Protein AF-A0A537MP13-F1 (afdb_monomer)

Radius of gyration: 15.78 Å; Cα contacts (8 Å, |Δi|>4): 254; chains: 1; bounding box: 43×34×38 Å

pLDDT: mean 95.96, std 4.71, range [55.22, 98.81]

Sequence (140 aa):
MTYTLEQLSADIKAALKADPGKGGKEAVCKLVSKVCLDKEFVARHLTPENCKPRRVLYEDSETGFCVCGHVYLKPAHGEPHDHGSSWAIYGLAEGDTEMTDWKIVRKGDATNPTLVEPERVYVLRPGDAHFYDVHVIHSP

Mean predicted aligned error: 3.09 Å

Nearest PDB structures (foldseek):
  5x83-assembly1_D  TM=2.486E-01  e=9.103E+00  Homo sapiens

Secondary structure (DSSP, 8-state):
-PPPHHHHHHHHHHHHHH-SSHHHHHHHHHHHHHHHT-HHHHHHHS-HHHHSSEEEEEE-TTT--EEEEE--SS---PP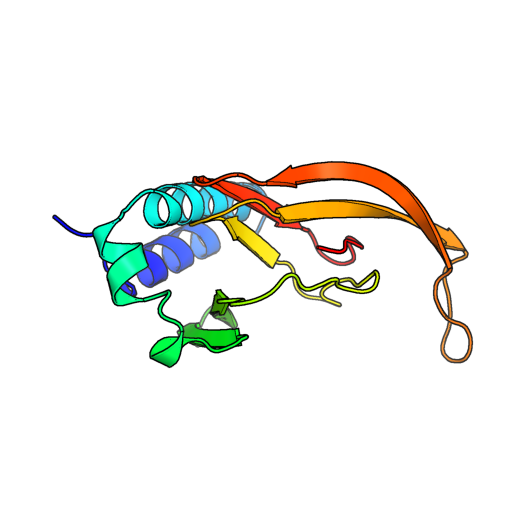SB--TTS-EEEE--SS-EEEEEEEEEE---SSSPPEEEEEEEEEE-TT-EEEE-TT-EEE-

Structure (mmCIF, N/CA/C/O backbone):
data_AF-A0A537MP13-F1
#
_entry.id   AF-A0A537MP13-F1
#
loop_
_atom_site.group_PDB
_atom_site.id
_atom_site.type_symbol
_atom_site.label_atom_id
_atom_site.label_alt_id
_atom_site.label_comp_id
_atom_site.label_asym_id
_atom_site.label_entity_id
_atom_site.label_seq_id
_atom_site.pdbx_PDB_ins_code
_atom_site.Cartn_x
_atom_site.Cartn_y
_atom_site.Cartn_z
_atom_site.occupancy
_atom_site.B_iso_or_equiv
_atom_site.auth_seq_id
_atom_site.auth_comp_id
_atom_site.auth_asym_id
_atom_site.auth_atom_id
_atom_site.pdbx_PDB_model_num
ATOM 1 N N . MET A 1 1 ? -18.372 4.477 15.237 1.00 55.22 1 MET A N 1
ATOM 2 C CA . MET A 1 1 ? -17.459 3.494 15.850 1.00 55.22 1 MET A CA 1
ATOM 3 C C . MET A 1 1 ? -16.185 3.544 15.045 1.00 55.22 1 MET A C 1
ATOM 5 O O . MET A 1 1 ? -16.261 3.334 13.840 1.00 55.22 1 MET A O 1
ATOM 9 N N . THR A 1 2 ? -15.080 3.897 15.689 1.00 78.25 2 THR A N 1
ATOM 10 C CA . THR A 1 2 ? -13.745 3.939 15.089 1.00 78.25 2 THR A CA 1
ATOM 11 C C . THR A 1 2 ? -13.383 2.560 14.560 1.00 78.25 2 THR A C 1
ATOM 13 O O . THR A 1 2 ? -13.578 1.564 15.264 1.00 78.25 2 THR A O 1
ATOM 16 N N . TYR A 1 3 ? -12.880 2.477 13.334 1.00 92.62 3 TYR A N 1
ATOM 17 C CA . TYR A 1 3 ? -12.309 1.228 12.842 1.00 92.62 3 TYR A CA 1
ATOM 18 C C . TYR A 1 3 ? -11.000 0.966 13.609 1.00 92.62 3 TYR A C 1
ATOM 20 O O . TYR A 1 3 ? -10.260 1.910 13.868 1.00 92.62 3 TYR A O 1
ATOM 28 N N . THR A 1 4 ? -10.716 -0.262 14.048 1.00 96.62 4 THR A N 1
ATOM 29 C CA . THR A 1 4 ? -9.473 -0.560 14.795 1.00 96.62 4 THR A CA 1
ATOM 30 C C . THR A 1 4 ? -8.445 -1.244 13.903 1.00 96.62 4 THR A C 1
ATOM 32 O O . THR A 1 4 ? -8.796 -1.786 12.853 1.00 96.62 4 THR A O 1
ATOM 35 N N . LEU A 1 5 ? -7.174 -1.246 14.317 1.00 97.25 5 LEU A N 1
ATOM 36 C CA . LEU A 1 5 ? -6.125 -1.984 13.610 1.00 97.25 5 LEU A CA 1
ATOM 37 C C . LEU A 1 5 ? -6.423 -3.488 13.579 1.00 97.25 5 LEU A C 1
ATOM 39 O O . LEU A 1 5 ? -6.231 -4.123 12.553 1.00 97.25 5 LEU A O 1
ATOM 43 N N . GLU A 1 6 ? -6.964 -4.046 14.660 1.00 97.56 6 GLU A N 1
ATOM 44 C CA . GLU A 1 6 ? -7.350 -5.457 14.733 1.00 97.56 6 GLU A CA 1
ATOM 45 C C . GLU A 1 6 ? -8.489 -5.779 13.759 1.00 97.56 6 GLU A C 1
ATOM 47 O O . GLU A 1 6 ? -8.439 -6.804 13.081 1.00 97.56 6 GLU A O 1
ATOM 52 N N . GLN A 1 7 ? -9.489 -4.894 13.647 1.00 98.12 7 GLN A N 1
ATOM 53 C CA . GLN A 1 7 ? -10.586 -5.061 12.694 1.00 98.12 7 GLN A CA 1
ATOM 54 C C . GLN A 1 7 ? -10.097 -4.934 11.248 1.00 98.12 7 GLN A C 1
ATOM 56 O O . GLN A 1 7 ? -10.467 -5.753 10.410 1.00 98.12 7 GLN A O 1
ATOM 61 N N . LEU A 1 8 ? -9.233 -3.951 10.962 1.00 98.44 8 LEU A N 1
ATOM 62 C CA . LEU A 1 8 ? -8.593 -3.812 9.654 1.00 98.44 8 LEU A CA 1
ATOM 63 C C . LEU A 1 8 ? -7.834 -5.083 9.285 1.00 98.44 8 LEU A C 1
ATOM 65 O O . LEU A 1 8 ? -8.042 -5.630 8.206 1.00 98.44 8 LEU A O 1
ATOM 69 N N . SER A 1 9 ? -6.988 -5.577 10.184 1.00 98.50 9 SER A N 1
ATOM 70 C CA . SER A 1 9 ? -6.197 -6.780 9.954 1.00 98.50 9 SER A CA 1
ATOM 71 C C . SER A 1 9 ? -7.067 -8.018 9.736 1.00 98.50 9 SER A C 1
ATOM 73 O O . SER A 1 9 ? -6.798 -8.804 8.828 1.00 98.50 9 SER A O 1
ATOM 75 N N . ALA A 1 10 ? -8.135 -8.184 10.519 1.00 98.56 10 ALA A N 1
ATOM 76 C CA . ALA A 1 10 ? -9.075 -9.286 10.341 1.00 98.56 10 ALA A CA 1
ATOM 77 C C . ALA A 1 10 ? -9.788 -9.223 8.980 1.00 98.56 10 ALA A C 1
ATOM 79 O O . ALA A 1 10 ? -9.888 -10.241 8.292 1.00 98.56 10 ALA A O 1
ATOM 80 N N . ASP A 1 11 ? -10.225 -8.035 8.558 1.00 98.56 11 ASP A N 1
ATOM 81 C CA . ASP A 1 11 ? -10.933 -7.849 7.290 1.00 98.56 11 ASP A CA 1
ATOM 82 C C . ASP A 1 11 ? -9.985 -8.010 6.084 1.00 98.56 11 ASP A C 1
ATOM 84 O O . ASP A 1 11 ? -10.365 -8.624 5.085 1.00 98.56 11 ASP A O 1
ATOM 88 N N . ILE A 1 12 ? -8.728 -7.548 6.187 1.00 98.69 12 ILE A N 1
ATOM 89 C CA . ILE A 1 12 ? -7.679 -7.801 5.180 1.00 98.69 12 ILE A CA 1
ATOM 90 C C . ILE A 1 12 ? -7.442 -9.301 5.041 1.00 98.69 12 ILE A C 1
ATOM 92 O O . ILE A 1 12 ? -7.476 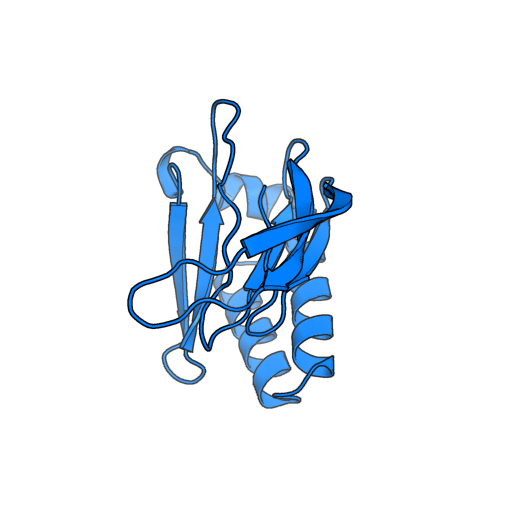-9.838 3.932 1.00 98.69 12 ILE A O 1
ATOM 96 N N . LYS A 1 13 ? -7.244 -9.996 6.164 1.00 98.62 13 LYS A N 1
ATOM 97 C CA . LYS A 1 13 ? -7.050 -11.445 6.178 1.00 98.62 13 LYS A CA 1
ATOM 98 C C . LYS A 1 13 ? -8.221 -12.168 5.520 1.00 98.62 13 LYS A C 1
ATOM 100 O O . LYS A 1 13 ? -8.010 -13.045 4.685 1.00 98.62 13 LYS A O 1
ATOM 105 N N . ALA A 1 14 ? -9.452 -11.794 5.866 1.00 98.62 14 ALA A N 1
ATOM 106 C CA . ALA A 1 14 ? -10.651 -12.379 5.281 1.00 98.62 14 ALA A CA 1
ATOM 107 C C . ALA A 1 14 ? -10.713 -12.154 3.762 1.00 98.62 14 ALA A C 1
ATOM 109 O O . ALA A 1 14 ? -10.976 -13.103 3.025 1.00 98.62 14 ALA A O 1
ATOM 110 N N . ALA A 1 15 ? -10.406 -10.944 3.284 1.00 98.56 15 ALA A N 1
ATOM 111 C CA . ALA A 1 15 ? -10.372 -10.628 1.857 1.00 98.56 15 ALA A CA 1
ATOM 112 C C . ALA A 1 15 ? -9.325 -11.462 1.099 1.00 98.56 15 ALA A C 1
ATOM 114 O O . ALA A 1 15 ? -9.635 -12.034 0.055 1.00 98.56 15 ALA A O 1
ATOM 115 N N . LEU A 1 16 ? -8.112 -11.589 1.647 1.00 98.12 16 LEU A N 1
ATOM 116 C CA . LEU A 1 16 ? -7.033 -12.368 1.032 1.00 98.12 16 LEU A CA 1
ATOM 117 C C . LEU A 1 16 ? -7.304 -13.879 1.040 1.00 98.12 16 LEU A C 1
ATOM 119 O O . LEU A 1 16 ? -6.881 -14.575 0.120 1.00 98.12 16 LEU A O 1
ATOM 123 N N . LYS A 1 17 ? -8.012 -14.399 2.053 1.00 98.06 17 LYS A N 1
ATOM 124 C CA . LYS A 1 17 ? -8.438 -15.810 2.091 1.00 98.06 17 LYS A CA 1
ATOM 125 C C . LYS A 1 17 ? -9.617 -16.089 1.162 1.00 98.06 17 LYS A C 1
ATOM 127 O O . LYS A 1 17 ? -9.707 -17.190 0.629 1.00 98.06 17 LYS A O 1
ATOM 132 N N . ALA A 1 18 ? -10.516 -15.121 0.987 1.00 98.25 18 ALA A N 1
ATOM 133 C CA . ALA A 1 18 ? -11.638 -15.237 0.062 1.00 98.25 18 ALA A CA 1
ATOM 134 C C . ALA A 1 18 ? -11.168 -15.232 -1.399 1.00 98.25 18 ALA A C 1
ATOM 136 O O . ALA A 1 18 ? -11.687 -15.999 -2.206 1.00 98.25 18 ALA A O 1
ATOM 137 N N . ASP A 1 19 ? -10.173 -14.403 -1.724 1.00 97.94 19 ASP A N 1
ATOM 138 C CA . ASP A 1 19 ? -9.532 -14.392 -3.034 1.00 97.94 19 ASP A CA 1
ATOM 139 C C . ASP A 1 19 ? -8.023 -14.082 -2.921 1.00 97.94 19 ASP A C 1
ATOM 141 O O . ASP A 1 19 ? -7.631 -12.934 -2.686 1.00 97.94 19 ASP A O 1
ATOM 145 N N . PRO A 1 20 ? -7.141 -15.076 -3.136 1.00 93.88 20 PRO A N 1
ATOM 146 C CA . PRO A 1 20 ? -5.701 -14.853 -3.167 1.00 93.88 20 PRO A CA 1
ATOM 147 C C . PRO A 1 20 ? -5.233 -14.206 -4.481 1.00 93.88 20 PRO A C 1
ATOM 149 O O . PRO A 1 20 ? -4.045 -13.925 -4.627 1.00 93.88 20 PRO A O 1
ATOM 152 N N . GLY A 1 21 ? -6.118 -13.953 -5.443 1.00 95.38 21 GLY A N 1
ATOM 153 C CA . GLY A 1 21 ? -5.857 -13.221 -6.677 1.00 95.38 21 GLY A CA 1
ATOM 154 C C . GLY A 1 21 ? -6.116 -11.718 -6.549 1.00 95.38 21 GLY A C 1
ATOM 155 O O . GLY A 1 21 ? -6.122 -11.151 -5.455 1.00 95.38 21 GLY A O 1
ATOM 156 N N . LYS A 1 22 ? -6.300 -11.059 -7.697 1.00 95.69 22 LYS A N 1
ATOM 157 C CA . LYS A 1 22 ? -6.444 -9.600 -7.809 1.00 95.69 22 LYS A CA 1
ATOM 158 C C . LYS A 1 22 ? -7.678 -9.053 -7.081 1.00 95.69 22 LYS A C 1
ATOM 160 O O . LYS A 1 22 ? -7.587 -7.984 -6.481 1.00 95.69 22 LYS A O 1
ATOM 165 N N . GLY A 1 23 ? -8.800 -9.776 -7.080 1.00 98.06 23 GLY A N 1
ATOM 166 C CA . GLY A 1 23 ? -10.039 -9.314 -6.448 1.00 98.06 23 GLY A CA 1
ATOM 167 C C . GLY A 1 23 ? -9.889 -9.124 -4.938 1.00 98.06 23 GLY A C 1
ATOM 168 O O . GLY A 1 23 ? -10.380 -8.137 -4.387 1.00 98.06 23 GLY A O 1
ATOM 169 N N . GLY A 1 24 ? -9.117 -9.988 -4.272 1.00 98.19 24 GLY A N 1
ATOM 170 C CA . GLY A 1 24 ? -8.762 -9.811 -2.863 1.00 98.19 24 GLY A CA 1
ATOM 171 C C . GLY A 1 24 ? -7.927 -8.555 -2.612 1.00 98.19 24 GLY A C 1
ATOM 172 O O . GLY A 1 24 ? -8.189 -7.831 -1.656 1.00 98.19 24 GLY A O 1
ATOM 173 N N . LYS A 1 25 ? -6.970 -8.229 -3.492 1.00 98.06 25 LYS A N 1
ATOM 174 C CA . LYS A 1 25 ? -6.130 -7.021 -3.359 1.00 98.06 25 LYS A CA 1
ATOM 175 C C . LYS A 1 25 ? -6.950 -5.759 -3.588 1.00 98.06 25 LYS A C 1
ATOM 177 O O . LYS A 1 25 ? -6.829 -4.804 -2.831 1.00 98.06 25 LYS A O 1
ATOM 182 N N . GLU A 1 26 ? -7.855 -5.778 -4.562 1.00 98.38 26 GLU A N 1
ATOM 183 C CA . GLU A 1 26 ? -8.803 -4.685 -4.792 1.00 98.38 26 GLU A CA 1
ATOM 184 C C . GLU A 1 26 ? -9.750 -4.483 -3.597 1.00 98.38 26 GLU A C 1
ATOM 186 O O . GLU A 1 26 ? -10.080 -3.347 -3.248 1.00 98.38 26 GLU A O 1
ATOM 191 N N . ALA A 1 27 ? -10.170 -5.563 -2.929 1.00 98.69 27 ALA A N 1
ATOM 192 C CA . ALA A 1 27 ? -10.924 -5.469 -1.682 1.00 98.69 27 ALA A CA 1
ATOM 193 C C . ALA A 1 27 ? -10.079 -4.852 -0.554 1.00 98.69 27 ALA A C 1
ATOM 195 O O . ALA A 1 27 ? -10.565 -3.963 0.146 1.00 98.69 27 ALA A O 1
ATOM 196 N N . VAL A 1 28 ? -8.805 -5.238 -0.426 1.00 98.69 28 VAL A N 1
ATOM 197 C CA . VAL A 1 28 ? -7.874 -4.623 0.532 1.00 98.69 28 VAL A CA 1
ATOM 198 C C . VAL A 1 28 ? -7.667 -3.134 0.239 1.00 98.69 28 VAL A C 1
ATOM 200 O O . VAL A 1 28 ? -7.713 -2.342 1.176 1.00 98.69 28 VAL A O 1
ATOM 203 N N . CYS A 1 29 ? -7.552 -2.706 -1.024 1.00 98.81 29 CYS A N 1
ATOM 204 C CA . CYS A 1 29 ? -7.483 -1.279 -1.369 1.00 98.81 29 CYS A CA 1
ATOM 205 C C . CYS A 1 29 ? -8.679 -0.492 -0.817 1.00 98.81 29 CYS A C 1
ATOM 207 O O . CYS A 1 29 ? -8.503 0.603 -0.290 1.00 98.81 29 CYS A O 1
ATOM 209 N N . LYS A 1 30 ? -9.896 -1.051 -0.878 1.00 98.69 30 LYS A N 1
ATOM 210 C CA . LYS A 1 30 ? -11.097 -0.403 -0.320 1.00 98.69 30 LYS A CA 1
ATOM 211 C C . LYS A 1 30 ? -11.030 -0.285 1.205 1.00 98.69 30 LYS A C 1
ATOM 213 O O . LYS A 1 30 ? -11.441 0.737 1.750 1.00 98.69 30 LYS A O 1
ATOM 218 N N . LEU A 1 31 ? -10.509 -1.306 1.889 1.00 98.62 31 LEU A N 1
ATOM 219 C CA . LEU A 1 31 ? -10.307 -1.279 3.343 1.00 98.62 31 LEU A CA 1
ATOM 220 C C . LEU A 1 31 ? -9.263 -0.227 3.739 1.00 98.62 31 LEU A C 1
ATOM 222 O O . LEU A 1 31 ? -9.511 0.569 4.642 1.00 98.62 31 LEU A O 1
ATOM 226 N N . VAL A 1 32 ? -8.135 -0.183 3.025 1.00 98.62 32 VAL A N 1
ATOM 227 C CA . VAL A 1 32 ? -7.062 0.801 3.229 1.00 98.62 32 VAL A CA 1
ATOM 228 C C . VAL A 1 32 ? -7.573 2.224 2.983 1.00 98.62 32 VAL A C 1
ATOM 230 O O . VAL A 1 32 ? -7.428 3.083 3.845 1.00 98.62 32 VAL A O 1
ATOM 233 N N . SER A 1 33 ? -8.258 2.460 1.861 1.00 98.62 33 SER A N 1
ATOM 234 C CA . SER A 1 33 ? -8.882 3.752 1.540 1.00 98.62 33 SER A CA 1
ATOM 235 C C . SER A 1 33 ? -9.823 4.226 2.655 1.00 98.62 33 SER A C 1
ATOM 237 O O . SER A 1 33 ? -9.743 5.370 3.105 1.00 98.62 33 SER A O 1
ATOM 239 N N . LYS A 1 34 ?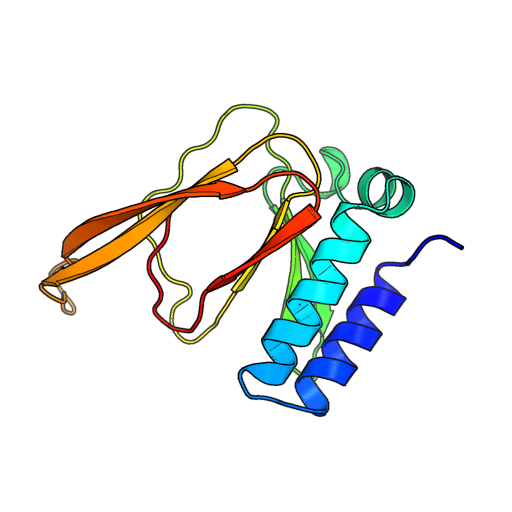 -10.664 3.322 3.178 1.00 98.12 34 LYS A N 1
ATOM 240 C CA . LYS A 1 34 ? -11.582 3.619 4.283 1.00 98.12 34 LYS A CA 1
ATOM 241 C C . LYS A 1 34 ? -10.846 4.087 5.542 1.00 98.12 34 LYS A C 1
ATOM 243 O O . LYS A 1 34 ? -11.273 5.071 6.139 1.00 98.12 34 LYS A O 1
ATOM 248 N N . VAL A 1 35 ? -9.773 3.407 5.954 1.00 97.81 35 VAL A N 1
ATOM 249 C CA . VAL A 1 35 ? -9.033 3.786 7.176 1.00 97.81 35 VAL A CA 1
ATOM 250 C C . VAL A 1 35 ? -8.169 5.025 6.993 1.00 97.81 35 VAL A C 1
ATOM 252 O O . VAL A 1 35 ? -8.001 5.780 7.943 1.00 97.81 35 VAL A O 1
ATOM 255 N N . CYS A 1 36 ? -7.685 5.289 5.778 1.00 98.00 36 CYS A N 1
ATOM 256 C CA . CYS A 1 36 ? -6.999 6.537 5.449 1.00 98.00 36 CYS A CA 1
ATOM 257 C C . CYS A 1 36 ? -7.915 7.767 5.580 1.00 98.00 36 CYS A C 1
ATOM 259 O O . CYS A 1 36 ? -7.426 8.861 5.838 1.00 98.00 36 CYS A O 1
ATOM 261 N N . LEU A 1 37 ? -9.234 7.592 5.436 1.00 97.69 37 LEU A N 1
ATOM 262 C CA . LEU A 1 37 ? -10.236 8.646 5.637 1.00 97.69 37 LEU A CA 1
ATOM 263 C C . LEU A 1 37 ? -10.790 8.703 7.074 1.00 97.69 37 LEU A C 1
ATOM 265 O O . LEU A 1 37 ? -11.476 9.665 7.433 1.00 97.69 37 LEU A O 1
ATOM 269 N N . ASP A 1 38 ? -10.511 7.697 7.905 1.00 97.50 38 ASP A N 1
ATOM 270 C CA . ASP A 1 38 ? -10.927 7.663 9.308 1.00 97.50 38 ASP A CA 1
ATOM 271 C C . ASP A 1 38 ? -9.937 8.469 10.161 1.00 97.50 38 ASP A C 1
ATOM 273 O O . ASP A 1 38 ? -8.875 7.993 10.561 1.00 97.50 38 ASP A O 1
ATOM 277 N N . LYS A 1 39 ? -10.309 9.717 10.464 1.00 96.00 39 LYS A N 1
ATOM 278 C CA . LYS A 1 39 ? -9.478 10.649 11.243 1.00 96.00 39 LYS A CA 1
ATOM 279 C C . LYS A 1 39 ? -9.061 10.096 12.604 1.00 96.00 39 LYS A C 1
ATOM 281 O O . LYS A 1 39 ? -7.973 10.412 13.075 1.00 96.00 39 LYS A O 1
ATOM 286 N N . GLU A 1 40 ? -9.909 9.297 13.246 1.00 96.56 40 GLU A N 1
ATOM 287 C CA . GLU A 1 40 ? -9.595 8.719 14.551 1.00 96.56 40 GLU A CA 1
ATOM 288 C C . GLU A 1 40 ? -8.599 7.559 14.413 1.00 96.56 40 GLU A C 1
ATOM 290 O O . GLU A 1 40 ? -7.676 7.452 15.223 1.00 96.56 40 GLU A O 1
ATOM 295 N N . PHE A 1 41 ? -8.724 6.735 13.364 1.00 97.00 41 PHE A N 1
ATOM 296 C CA . PHE A 1 41 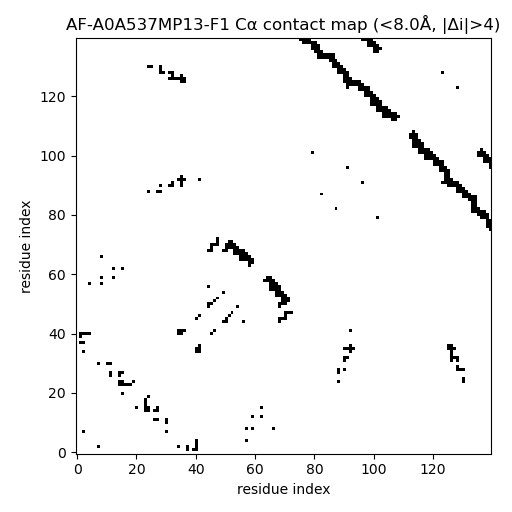? -7.726 5.710 13.036 1.00 97.00 41 PHE A CA 1
ATOM 297 C C . PHE A 1 41 ? -6.360 6.342 12.737 1.00 97.00 41 PHE A C 1
ATOM 299 O O . PHE A 1 41 ? -5.348 5.936 13.315 1.00 97.00 41 PHE A O 1
ATOM 306 N N . VAL A 1 42 ? -6.336 7.365 11.874 1.00 96.81 42 VAL A N 1
ATOM 307 C CA . VAL A 1 42 ? -5.113 8.081 11.476 1.00 96.81 42 VAL A CA 1
ATOM 308 C C . VAL A 1 42 ? -4.431 8.697 12.695 1.00 96.81 42 VAL A C 1
ATOM 310 O O . VAL A 1 42 ? -3.268 8.391 12.955 1.00 96.81 42 VAL A O 1
ATOM 313 N N . ALA A 1 43 ? -5.164 9.470 13.504 1.00 95.88 43 ALA A N 1
ATOM 314 C CA . ALA A 1 43 ? -4.622 10.116 14.699 1.00 95.88 43 ALA A CA 1
ATOM 315 C C . ALA A 1 43 ? -4.089 9.116 15.739 1.00 95.88 43 ALA A C 1
ATOM 317 O O . ALA A 1 43 ? -3.182 9.439 16.506 1.00 95.88 43 ALA A O 1
ATOM 318 N N . ARG A 1 44 ? -4.644 7.899 15.780 1.00 95.88 44 ARG A N 1
ATOM 319 C CA . ARG A 1 44 ? -4.217 6.851 16.710 1.00 95.88 44 ARG A CA 1
ATOM 320 C C . ARG A 1 44 ? -2.976 6.101 16.241 1.00 95.88 44 ARG A C 1
ATOM 322 O O . ARG A 1 44 ? -2.131 5.761 17.068 1.00 95.88 44 ARG A O 1
ATOM 329 N N . HIS A 1 45 ? -2.890 5.784 14.951 1.00 96.25 45 HIS A N 1
ATOM 330 C CA . HIS A 1 45 ? -1.913 4.819 14.444 1.00 96.25 45 HIS A CA 1
ATOM 331 C C . HIS A 1 45 ? -0.786 5.452 13.625 1.00 96.25 45 HIS A C 1
ATOM 333 O O . HIS A 1 45 ? 0.353 4.993 13.733 1.00 96.25 45 HIS A O 1
ATOM 339 N N . LEU A 1 46 ? -1.067 6.509 12.860 1.00 95.88 46 LEU A N 1
ATOM 340 C CA . LEU A 1 46 ? -0.112 7.165 11.961 1.00 95.88 46 LEU A CA 1
ATOM 341 C C . LEU A 1 46 ? 0.517 8.398 12.612 1.00 95.88 46 LEU A C 1
ATOM 343 O O . LEU A 1 46 ? 0.524 9.491 12.053 1.00 95.88 46 LEU A O 1
ATOM 347 N N . THR A 1 47 ? 1.070 8.219 13.811 1.00 95.38 47 THR A N 1
ATOM 348 C CA . THR A 1 47 ? 1.787 9.293 14.502 1.00 95.38 47 THR A CA 1
ATOM 349 C C . THR A 1 47 ? 3.289 9.216 14.247 1.00 95.38 47 THR A C 1
ATOM 351 O O . THR A 1 47 ? 3.840 8.124 14.045 1.00 95.38 47 THR A O 1
ATOM 354 N N . PRO A 1 48 ? 3.996 10.356 14.296 1.00 93.38 48 PRO A N 1
ATOM 355 C CA . PRO A 1 48 ? 5.445 10.369 14.191 1.00 93.38 48 PRO A CA 1
ATOM 356 C C . PRO A 1 48 ? 6.120 9.449 15.222 1.00 93.38 48 PRO A C 1
ATOM 358 O O . PRO A 1 48 ? 7.053 8.725 14.891 1.00 93.38 48 PRO A O 1
ATOM 361 N N . GLU A 1 49 ? 5.632 9.430 16.458 1.00 92.31 49 GLU A N 1
ATOM 362 C CA . GLU A 1 49 ? 6.167 8.624 17.561 1.00 92.31 49 GLU A CA 1
ATOM 363 C C . GLU A 1 49 ? 5.945 7.130 17.323 1.00 92.31 49 GLU A C 1
ATOM 365 O O . GLU A 1 49 ? 6.786 6.310 17.688 1.00 92.31 49 GLU A O 1
ATOM 370 N N . ASN A 1 50 ? 4.823 6.773 16.695 1.00 90.19 50 ASN A N 1
ATOM 371 C CA . ASN A 1 50 ? 4.490 5.384 16.438 1.00 90.19 50 ASN A CA 1
ATOM 372 C C . ASN A 1 50 ? 5.136 4.848 15.155 1.00 90.19 50 ASN A C 1
ATOM 374 O O . ASN A 1 50 ? 5.319 3.641 15.079 1.00 90.19 50 ASN A O 1
ATOM 378 N N . CYS A 1 51 ? 5.497 5.690 14.178 1.00 91.81 51 CYS A N 1
ATOM 379 C CA . CYS A 1 51 ? 5.910 5.227 12.846 1.00 91.81 51 CYS A CA 1
ATOM 380 C C . CYS A 1 51 ? 7.339 5.589 12.408 1.00 91.81 51 CYS A C 1
ATOM 382 O O . CYS A 1 51 ? 7.884 4.863 11.594 1.00 91.81 51 CYS A O 1
ATOM 384 N N . LYS A 1 52 ? 7.942 6.698 12.856 1.00 81.44 52 LYS A N 1
ATOM 385 C CA . LYS A 1 52 ? 9.044 7.407 12.151 1.00 81.44 52 LYS A CA 1
ATOM 386 C C . LYS A 1 52 ? 10.224 6.551 11.593 1.00 81.44 52 LYS A C 1
ATOM 388 O O . LYS A 1 52 ? 10.946 5.946 12.380 1.00 81.44 52 LYS A O 1
ATOM 393 N N . PRO A 1 53 ? 10.548 6.637 10.278 1.00 83.81 53 PRO A N 1
ATOM 394 C CA . PRO A 1 53 ? 9.626 7.001 9.207 1.00 83.81 53 PRO A CA 1
ATOM 395 C C . PRO A 1 53 ? 8.724 5.829 8.816 1.00 83.81 53 PRO A C 1
ATOM 397 O O . PRO A 1 53 ? 7.693 6.076 8.206 1.00 83.81 53 PRO A O 1
ATOM 400 N N . ARG A 1 54 ? 9.097 4.581 9.136 1.00 94.38 54 ARG A N 1
ATOM 401 C CA . ARG A 1 54 ? 8.315 3.377 8.841 1.00 94.38 54 ARG A CA 1
ATOM 402 C C . ARG A 1 54 ? 8.315 2.415 10.028 1.00 94.38 54 ARG A C 1
ATOM 404 O O . ARG A 1 54 ? 9.375 2.131 10.586 1.00 94.38 54 ARG A O 1
ATOM 411 N N . ARG A 1 55 ? 7.152 1.847 10.351 1.00 96.94 55 ARG A N 1
ATOM 412 C CA . ARG A 1 55 ? 7.016 0.767 11.338 1.00 96.94 55 ARG A CA 1
ATOM 413 C C . ARG A 1 55 ? 5.960 -0.243 10.909 1.00 96.94 55 ARG A C 1
ATOM 415 O O . ARG A 1 55 ? 4.897 0.145 10.433 1.00 96.94 55 ARG A O 1
ATOM 422 N N . VAL A 1 56 ? 6.220 -1.525 11.157 1.00 97.75 56 VAL A N 1
ATOM 423 C CA . VAL A 1 56 ? 5.193 -2.573 11.108 1.00 97.75 56 VAL A CA 1
ATOM 424 C C . VAL A 1 56 ? 4.271 -2.408 12.317 1.00 97.75 56 VAL A C 1
ATOM 426 O O . VAL A 1 56 ? 4.701 -2.526 13.465 1.00 97.75 56 VAL A O 1
ATOM 429 N N . LEU A 1 57 ? 3.009 -2.084 12.055 1.00 97.69 57 LEU A N 1
ATOM 430 C CA . LEU A 1 57 ? 1.968 -1.934 13.071 1.00 97.69 57 LEU A CA 1
ATOM 431 C C . LEU A 1 57 ? 1.328 -3.281 13.409 1.00 97.69 57 LEU A C 1
ATOM 433 O O . LEU A 1 57 ? 0.901 -3.494 14.540 1.00 97.69 57 LEU A O 1
ATOM 437 N N . TYR A 1 58 ? 1.259 -4.172 12.421 1.00 98.31 58 TYR A N 1
ATOM 438 C CA . TYR A 1 58 ? 0.676 -5.498 12.540 1.00 98.31 58 TYR A CA 1
ATOM 439 C C . TYR A 1 58 ? 1.273 -6.441 11.491 1.00 98.31 58 TYR A C 1
ATOM 441 O O . TYR A 1 58 ? 1.562 -6.008 10.376 1.00 98.31 58 TYR A O 1
ATOM 449 N N . GLU A 1 59 ? 1.391 -7.721 11.835 1.00 98.38 59 GLU A N 1
ATOM 450 C CA . GLU A 1 59 ? 1.807 -8.812 10.951 1.00 98.38 59 GLU A CA 1
ATOM 451 C C . GLU A 1 59 ? 0.879 -10.016 11.179 1.00 98.38 59 GLU A C 1
ATOM 453 O O . GLU A 1 59 ? 0.663 -10.422 12.325 1.00 98.38 59 GLU A O 1
ATOM 458 N N . ASP A 1 60 ? 0.301 -10.571 10.107 1.00 98.19 60 ASP A N 1
ATOM 459 C CA . ASP A 1 60 ? -0.484 -11.810 10.181 1.00 98.19 60 ASP A CA 1
ATOM 460 C C . ASP A 1 60 ? 0.408 -13.020 9.900 1.00 98.19 60 ASP A C 1
ATOM 462 O O . ASP A 1 60 ? 0.959 -13.158 8.811 1.00 98.19 60 ASP A O 1
ATOM 466 N N . SER A 1 61 ? 0.480 -13.957 10.841 1.00 96.12 61 SER A N 1
ATOM 467 C CA . SER A 1 61 ? 1.328 -15.147 10.708 1.00 96.12 61 SER A CA 1
ATOM 468 C C . SER A 1 61 ? 0.802 -16.206 9.734 1.00 96.12 61 SER A C 1
ATOM 470 O O . SER A 1 61 ? 1.558 -17.089 9.341 1.00 96.12 61 SER A O 1
ATOM 472 N N . GLU A 1 62 ? -0.480 -16.163 9.353 1.00 95.38 62 GLU A N 1
ATOM 473 C CA . GLU A 1 62 ? -1.075 -17.170 8.461 1.00 95.38 62 GLU A CA 1
ATOM 474 C C . GLU A 1 62 ? -0.901 -16.799 6.986 1.00 95.38 62 GLU A C 1
ATOM 476 O O . GLU A 1 62 ? -0.583 -17.647 6.157 1.00 95.38 62 GLU A O 1
ATOM 481 N N . THR A 1 63 ? -1.132 -15.533 6.655 1.00 94.44 63 THR A N 1
ATOM 482 C CA . THR A 1 63 ? -1.079 -15.014 5.283 1.00 94.44 63 THR A CA 1
ATOM 483 C C . THR A 1 63 ? 0.204 -14.239 4.989 1.00 94.44 63 THR A C 1
ATOM 485 O O .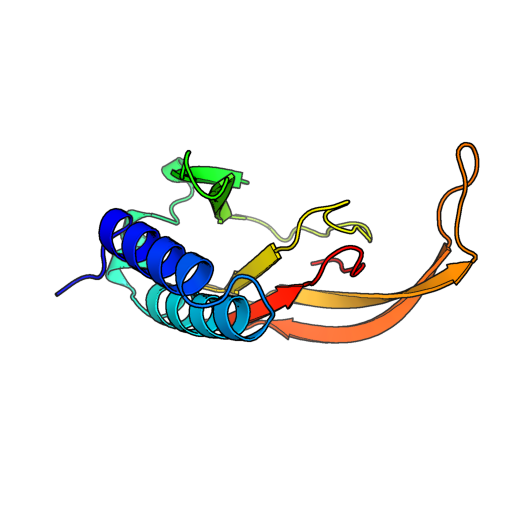 THR A 1 63 ? 0.520 -14.020 3.822 1.00 94.44 63 THR A O 1
ATOM 488 N N . GLY A 1 64 ? 0.948 -13.837 6.024 1.00 95.75 64 GLY A N 1
ATOM 489 C CA . GLY A 1 64 ? 2.229 -13.143 5.912 1.00 95.75 64 GLY A CA 1
ATOM 490 C C . GLY A 1 64 ? 2.136 -11.664 5.529 1.00 95.75 64 GLY A C 1
ATOM 491 O O . GLY A 1 64 ? 3.168 -11.068 5.229 1.00 95.75 64 GLY A O 1
ATOM 492 N N . PHE A 1 65 ? 0.941 -11.052 5.490 1.00 98.00 65 PHE A N 1
ATOM 493 C CA . PHE A 1 65 ? 0.849 -9.613 5.215 1.00 98.00 65 PHE A CA 1
ATOM 494 C C . PHE A 1 65 ? 1.238 -8.788 6.443 1.00 98.00 65 PHE A C 1
ATOM 496 O O . PHE A 1 65 ? 0.980 -9.169 7.588 1.00 98.00 65 PHE A O 1
ATOM 503 N N . CYS A 1 66 ? 1.758 -7.592 6.176 1.00 98.44 66 CYS A N 1
ATOM 504 C CA . CYS A 1 66 ? 2.031 -6.579 7.184 1.00 98.44 66 CYS A CA 1
ATOM 505 C C . CYS A 1 66 ? 1.194 -5.326 6.920 1.00 98.44 66 CYS A C 1
ATOM 507 O O . CYS A 1 66 ? 1.015 -4.916 5.773 1.00 98.44 66 CYS A O 1
ATOM 509 N N . VAL A 1 67 ? 0.734 -4.678 7.990 1.00 98.38 67 VAL A N 1
ATOM 510 C CA . VAL A 1 67 ? 0.251 -3.294 7.944 1.00 98.38 67 VAL A CA 1
ATOM 511 C C . VAL A 1 67 ? 1.383 -2.404 8.429 1.00 98.38 67 VAL A C 1
ATOM 513 O O . VAL A 1 67 ? 1.816 -2.513 9.577 1.00 98.38 67 VAL A O 1
ATOM 516 N N . CYS A 1 68 ? 1.861 -1.516 7.563 1.00 98.19 68 CYS A N 1
ATOM 517 C CA . CYS A 1 68 ? 2.963 -0.609 7.861 1.00 98.19 68 CYS A CA 1
ATOM 518 C C . CYS A 1 68 ? 2.454 0.830 7.968 1.00 98.19 68 CYS A C 1
ATOM 520 O O . CYS A 1 68 ? 1.721 1.300 7.102 1.00 98.19 68 CYS A O 1
ATOM 522 N N . GLY A 1 69 ? 2.858 1.538 9.020 1.00 97.75 69 GLY A N 1
ATOM 523 C CA . GLY A 1 69 ? 2.611 2.966 9.181 1.00 97.75 69 GLY A CA 1
ATOM 524 C C . GLY A 1 69 ? 3.823 3.762 8.722 1.00 97.75 69 GLY A C 1
ATOM 525 O O . GLY A 1 69 ? 4.934 3.515 9.200 1.00 97.75 69 GLY A O 1
ATOM 526 N N . HIS A 1 70 ? 3.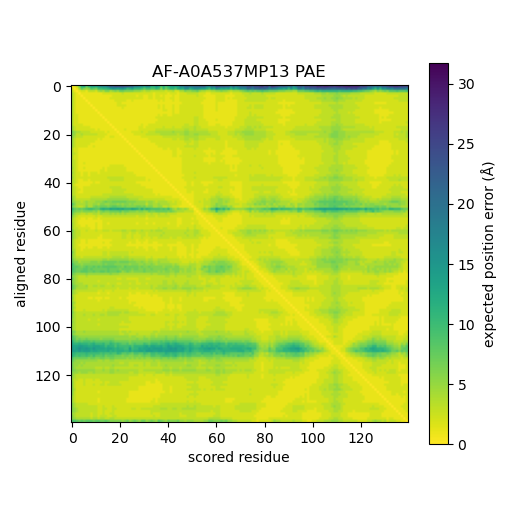622 4.691 7.786 1.00 96.44 70 HIS A N 1
ATOM 527 C CA . HIS A 1 70 ? 4.672 5.558 7.252 1.00 96.44 70 HIS A CA 1
ATOM 528 C C . HIS A 1 70 ? 4.366 7.021 7.591 1.00 96.44 70 HIS A C 1
ATOM 530 O O . HIS A 1 70 ? 3.303 7.520 7.236 1.00 96.44 70 HIS A O 1
ATOM 536 N N . VAL A 1 71 ? 5.291 7.713 8.266 1.00 96.75 71 VAL A N 1
ATOM 537 C CA . VAL A 1 71 ? 5.134 9.133 8.626 1.00 96.75 71 VAL A CA 1
ATOM 538 C C . VAL A 1 71 ? 6.417 9.897 8.329 1.00 96.75 71 VAL A C 1
ATOM 540 O O . VAL A 1 71 ? 7.442 9.719 8.994 1.00 96.75 71 VAL A O 1
ATOM 543 N N . TYR A 1 72 ? 6.333 10.796 7.352 1.00 93.81 72 TYR A N 1
ATOM 544 C CA . TYR A 1 72 ? 7.415 11.684 6.944 1.00 93.81 72 TYR A CA 1
ATOM 545 C C . TYR A 1 72 ? 7.127 13.111 7.419 1.00 93.81 72 TYR A C 1
ATOM 547 O O . TYR A 1 72 ? 6.082 13.673 7.121 1.00 93.81 72 TYR A O 1
ATOM 555 N N . LEU A 1 73 ? 8.063 13.710 8.165 1.00 92.00 73 LEU A N 1
ATOM 556 C CA . LEU A 1 73 ? 7.949 15.105 8.635 1.00 92.00 73 LEU A CA 1
ATOM 557 C C . LEU A 1 73 ? 8.565 16.131 7.676 1.00 92.00 73 LEU A C 1
ATOM 559 O O . LEU A 1 73 ? 8.506 17.335 7.917 1.00 92.00 73 LEU A O 1
ATOM 563 N N . LYS A 1 74 ? 9.234 15.648 6.635 1.00 92.31 74 LYS A N 1
ATOM 564 C CA . LYS A 1 74 ? 9.873 16.431 5.582 1.00 92.31 74 LYS A CA 1
ATOM 565 C C . LYS A 1 74 ? 9.637 15.706 4.259 1.00 92.31 74 LYS A C 1
ATOM 567 O O . LYS A 1 74 ? 9.444 14.488 4.307 1.00 92.31 74 LYS A O 1
ATOM 572 N N . PRO A 1 75 ? 9.702 16.410 3.116 1.00 90.88 75 PRO A N 1
ATOM 573 C CA . PRO A 1 75 ? 9.700 15.758 1.815 1.00 90.88 75 PRO A CA 1
ATOM 574 C C . PRO A 1 75 ? 10.726 14.623 1.773 1.00 90.88 75 PRO A C 1
ATOM 576 O O . PRO A 1 75 ? 11.843 14.763 2.282 1.00 90.88 75 PRO A O 1
ATOM 579 N N . ALA A 1 76 ? 10.319 13.499 1.201 1.00 91.38 76 ALA A N 1
ATOM 580 C CA . ALA A 1 76 ? 11.155 12.336 0.975 1.00 91.38 76 ALA A CA 1
ATOM 581 C C . ALA A 1 76 ? 10.975 11.908 -0.477 1.00 91.38 76 ALA A C 1
ATOM 583 O O . ALA A 1 76 ? 9.880 12.034 -1.011 1.00 91.38 76 ALA A O 1
ATOM 584 N N . HIS A 1 77 ? 12.052 11.418 -1.079 1.00 92.50 77 HIS A N 1
ATOM 585 C CA . HIS A 1 77 ? 12.067 10.935 -2.453 1.00 92.50 77 HIS A CA 1
ATOM 586 C C . HIS A 1 77 ? 12.622 9.516 -2.445 1.00 92.50 77 HIS A C 1
ATOM 588 O O . HIS A 1 77 ? 13.664 9.262 -1.829 1.00 92.50 77 HIS A O 1
ATOM 594 N N . GLY A 1 78 ? 11.893 8.587 -3.054 1.00 92.56 78 GLY A N 1
ATOM 595 C CA . GLY A 1 78 ? 12.336 7.217 -3.259 1.00 92.56 78 GLY A CA 1
ATOM 596 C C . GLY A 1 78 ? 13.007 7.045 -4.617 1.00 92.56 78 GLY A C 1
ATOM 597 O O . GLY A 1 78 ? 12.604 7.648 -5.603 1.00 92.56 78 GLY A O 1
ATOM 598 N N . GLU A 1 79 ? 14.008 6.171 -4.681 1.00 95.38 79 GLU A N 1
ATOM 599 C CA . GLU A 1 79 ? 14.522 5.672 -5.960 1.00 95.38 79 GLU A CA 1
ATOM 600 C C . GLU A 1 79 ? 13.560 4.614 -6.541 1.00 95.38 79 GLU A C 1
ATOM 602 O O . GLU A 1 79 ? 12.808 3.996 -5.774 1.00 95.38 79 GLU A O 1
ATOM 607 N N . PRO A 1 80 ? 13.574 4.355 -7.863 1.00 96.69 80 PRO A N 1
ATOM 608 C CA . PRO A 1 80 ? 12.760 3.306 -8.479 1.00 96.69 80 PRO A CA 1
ATOM 609 C C . PRO A 1 80 ? 13.023 1.933 -7.846 1.00 96.69 80 PRO A C 1
ATOM 611 O O . PRO A 1 80 ? 14.164 1.468 -7.804 1.00 96.69 80 PRO A O 1
ATOM 614 N N . HIS A 1 81 ? 11.970 1.271 -7.365 1.00 96.38 81 HIS A N 1
ATOM 615 C CA . HIS A 1 81 ? 12.057 -0.051 -6.739 1.00 96.38 81 HIS A CA 1
ATOM 616 C C . HIS A 1 81 ? 10.791 -0.883 -6.975 1.00 96.38 81 HIS A C 1
ATOM 618 O O . HIS A 1 81 ? 9.718 -0.338 -7.229 1.00 96.38 81 HIS A O 1
ATOM 624 N N . ASP A 1 82 ? 10.922 -2.208 -6.874 1.00 95.94 82 ASP A N 1
ATOM 625 C CA . ASP A 1 82 ? 9.797 -3.140 -6.763 1.00 95.94 82 ASP A CA 1
ATOM 626 C C . ASP A 1 82 ? 9.724 -3.738 -5.344 1.00 95.94 82 ASP A C 1
ATOM 628 O O . ASP A 1 82 ? 10.493 -3.377 -4.446 1.00 95.94 82 ASP A O 1
ATOM 632 N N . HIS A 1 83 ? 8.785 -4.662 -5.135 1.00 95.81 83 HIS A N 1
ATOM 633 C CA . HIS A 1 83 ? 8.644 -5.418 -3.887 1.00 95.81 83 HIS A CA 1
ATOM 634 C C . HIS A 1 83 ? 9.122 -6.873 -4.018 1.00 95.81 83 HIS A C 1
ATOM 636 O O . HIS A 1 83 ? 8.697 -7.744 -3.255 1.00 95.81 83 HIS A O 1
ATOM 642 N N . GLY A 1 84 ? 10.015 -7.160 -4.972 1.00 94.06 84 GLY A N 1
ATOM 643 C CA . GLY A 1 84 ? 10.507 -8.507 -5.246 1.00 94.06 84 GLY A CA 1
ATOM 644 C C . GLY A 1 84 ? 9.374 -9.476 -5.585 1.00 94.06 84 GLY A C 1
ATOM 645 O O . GLY A 1 84 ? 8.561 -9.201 -6.461 1.00 94.06 84 GLY A O 1
ATOM 646 N N . SER A 1 85 ? 9.321 -10.618 -4.892 1.00 95.12 85 SER A N 1
ATOM 647 C CA . SER A 1 85 ? 8.251 -11.620 -5.037 1.00 95.12 85 SER A CA 1
ATOM 648 C C . SER A 1 85 ? 6.960 -11.272 -4.282 1.00 95.12 85 SER A C 1
ATOM 650 O O . SER A 1 85 ? 6.013 -12.058 -4.303 1.00 95.12 85 SER A O 1
ATOM 652 N N . SER A 1 86 ? 6.939 -10.143 -3.575 1.00 96.12 86 SER A N 1
ATOM 653 C CA . SER A 1 86 ? 5.782 -9.642 -2.835 1.00 96.12 86 SER A CA 1
ATOM 654 C C . SER A 1 86 ? 5.070 -8.545 -3.628 1.00 96.12 86 SER A C 1
ATOM 656 O O . SER A 1 86 ? 5.524 -8.116 -4.684 1.00 96.12 86 SER A O 1
ATOM 658 N N . TRP A 1 87 ? 3.940 -8.087 -3.100 1.00 97.56 87 TRP A N 1
ATOM 659 C CA . TRP A 1 87 ? 3.146 -6.982 -3.632 1.00 97.56 87 TRP A CA 1
ATOM 660 C C . TRP A 1 87 ? 2.916 -5.937 -2.536 1.00 97.56 87 TRP A C 1
ATOM 662 O O . TRP A 1 87 ? 3.115 -6.231 -1.352 1.00 97.56 87 TRP A O 1
ATOM 672 N N . ALA A 1 88 ? 2.460 -4.739 -2.901 1.00 98.25 88 ALA A N 1
ATOM 673 C CA . ALA A 1 88 ? 2.110 -3.707 -1.927 1.00 98.25 88 ALA A CA 1
ATOM 674 C C . ALA A 1 88 ? 0.826 -2.958 -2.276 1.00 98.25 88 ALA A C 1
ATOM 676 O O . ALA A 1 88 ? 0.426 -2.853 -3.432 1.00 98.25 88 ALA A O 1
ATOM 677 N N . ILE A 1 89 ? 0.193 -2.393 -1.249 1.00 98.62 89 ILE A N 1
ATOM 678 C CA . ILE A 1 89 ? -0.884 -1.415 -1.394 1.00 98.62 89 ILE A CA 1
ATOM 679 C C . ILE A 1 89 ? -0.481 -0.168 -0.615 1.00 98.62 89 ILE A C 1
ATOM 681 O O . ILE A 1 89 ? -0.233 -0.253 0.588 1.00 98.62 89 ILE A O 1
ATOM 685 N N . TYR A 1 90 ? -0.406 0.980 -1.286 1.00 98.19 90 TYR A N 1
ATOM 686 C CA . TYR A 1 90 ? -0.123 2.265 -0.643 1.00 98.19 90 TYR A CA 1
ATOM 687 C C . TYR A 1 90 ? -1.416 3.050 -0.491 1.00 98.19 90 TYR A C 1
ATOM 689 O O . TYR A 1 90 ? -2.050 3.386 -1.488 1.00 98.19 90 TYR A O 1
ATOM 697 N N . GLY A 1 91 ? -1.791 3.331 0.757 1.00 98.31 91 GLY A N 1
ATOM 698 C CA . GLY A 1 91 ? -2.861 4.259 1.105 1.00 98.31 91 GLY A CA 1
ATOM 699 C C . GLY A 1 91 ? -2.292 5.576 1.612 1.00 98.31 91 GLY A C 1
ATOM 700 O O . GLY A 1 91 ? -1.365 5.554 2.425 1.00 98.31 91 GLY A O 1
ATOM 701 N N . LEU A 1 92 ? -2.845 6.707 1.174 1.00 98.56 92 LEU A N 1
ATOM 702 C CA . LEU A 1 92 ? -2.437 8.017 1.680 1.00 98.56 92 LEU A CA 1
ATOM 703 C C . LEU A 1 92 ? -3.477 8.567 2.654 1.00 98.56 92 LEU A C 1
ATOM 705 O O . LEU A 1 92 ? -4.650 8.677 2.316 1.00 98.56 92 LEU A O 1
ATOM 709 N N . ALA A 1 93 ? -3.050 8.906 3.870 1.00 97.88 93 ALA A N 1
ATOM 710 C CA . ALA A 1 93 ? -3.925 9.455 4.909 1.00 97.88 93 ALA A CA 1
ATOM 711 C C . ALA A 1 93 ? -3.862 10.988 5.000 1.00 97.88 93 ALA A C 1
ATOM 713 O O . ALA A 1 93 ? -4.887 11.637 5.183 1.00 97.88 93 ALA A O 1
ATOM 714 N N . GLU A 1 94 ? -2.672 11.575 4.857 1.00 96.69 94 GLU A N 1
ATOM 715 C CA . GLU A 1 94 ? -2.449 13.019 4.963 1.00 96.69 94 GLU A CA 1
ATOM 716 C C . GLU A 1 94 ? -1.397 13.493 3.957 1.00 96.69 94 GLU A C 1
ATOM 718 O O . GLU A 1 94 ? -0.469 12.754 3.625 1.00 96.69 94 GLU A O 1
ATOM 723 N N . GLY A 1 95 ? -1.525 14.750 3.522 1.00 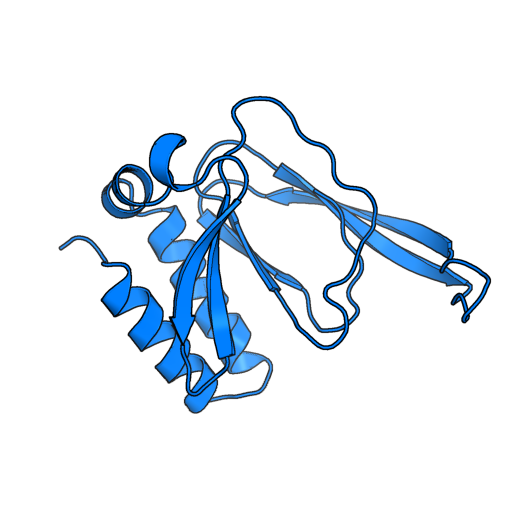96.19 95 GLY A N 1
ATOM 724 C CA . GLY A 1 95 ? -0.642 15.359 2.528 1.00 96.19 95 GLY A CA 1
ATOM 725 C C . GLY A 1 95 ? -0.866 14.811 1.120 1.00 96.19 95 GLY A C 1
ATOM 726 O O . GLY A 1 95 ? -1.912 14.235 0.838 1.00 96.19 95 GLY A O 1
ATOM 727 N N . ASP A 1 96 ? 0.141 14.993 0.270 1.00 97.00 96 ASP A N 1
ATOM 728 C CA . ASP A 1 96 ? 0.181 14.497 -1.104 1.00 97.00 96 ASP A CA 1
ATOM 729 C C . ASP A 1 96 ? 1.451 13.652 -1.288 1.00 97.00 96 ASP A C 1
ATOM 731 O O . ASP A 1 96 ? 2.482 13.913 -0.662 1.00 97.00 96 ASP A O 1
ATOM 735 N N . THR A 1 97 ? 1.396 12.640 -2.151 1.00 97.50 97 THR A N 1
ATOM 736 C CA . THR A 1 97 ? 2.584 11.887 -2.585 1.00 97.50 97 THR A CA 1
ATOM 737 C C . THR A 1 97 ? 2.567 11.774 -4.098 1.00 97.50 97 THR A C 1
ATOM 739 O O . THR A 1 97 ? 1.642 11.192 -4.665 1.00 97.50 97 THR A O 1
ATOM 742 N N . GLU A 1 98 ? 3.568 12.353 -4.755 1.00 98.00 98 GLU A N 1
ATOM 743 C CA . GLU A 1 98 ? 3.780 12.141 -6.183 1.00 98.00 98 GLU A CA 1
ATOM 744 C C . GLU A 1 98 ? 4.402 10.759 -6.380 1.00 98.00 98 GLU A C 1
ATOM 746 O O . GLU A 1 98 ? 5.413 10.434 -5.779 1.00 98.00 98 GLU A O 1
ATOM 751 N N . MET A 1 99 ? 3.776 9.935 -7.205 1.00 98.12 99 MET A N 1
ATOM 752 C CA . MET A 1 99 ? 4.245 8.611 -7.567 1.00 98.12 99 MET A CA 1
ATOM 753 C C . MET A 1 99 ? 4.683 8.625 -9.025 1.00 98.12 99 MET A C 1
ATOM 755 O O . MET A 1 99 ? 4.007 9.204 -9.880 1.00 98.12 99 MET A O 1
ATOM 759 N N . THR A 1 100 ? 5.772 7.926 -9.317 1.00 98.62 100 THR A N 1
ATOM 760 C CA . THR A 1 100 ? 6.164 7.578 -10.683 1.00 98.62 100 THR A CA 1
ATOM 761 C C . THR A 1 100 ? 6.094 6.070 -10.864 1.00 98.62 100 THR A C 1
ATOM 763 O O . THR A 1 100 ? 6.755 5.345 -10.122 1.00 98.62 100 THR A O 1
ATOM 766 N N . ASP A 1 101 ? 5.336 5.613 -11.860 1.00 98.25 101 ASP A N 1
ATOM 767 C CA . ASP A 1 101 ? 5.425 4.253 -12.392 1.00 98.25 101 ASP A CA 1
ATOM 768 C C . ASP A 1 101 ? 6.540 4.202 -13.433 1.00 98.25 101 ASP A C 1
ATOM 770 O O . ASP A 1 101 ? 6.663 5.090 -14.289 1.00 98.25 101 ASP A O 1
ATOM 774 N N . TRP A 1 102 ? 7.337 3.142 -13.383 1.00 98.44 102 TRP A N 1
ATOM 775 C CA . TRP A 1 102 ? 8.491 2.964 -14.249 1.00 98.44 102 TRP A CA 1
ATOM 776 C C . TRP A 1 102 ? 8.338 1.711 -15.096 1.00 98.44 102 TRP A C 1
ATOM 778 O O . TRP A 1 102 ? 8.064 0.625 -14.583 1.00 98.44 102 TRP A O 1
ATOM 788 N N . LYS A 1 103 ? 8.614 1.833 -16.395 1.00 97.06 103 LYS A N 1
ATOM 789 C CA . LYS A 1 103 ? 8.675 0.675 -17.293 1.00 97.06 103 LYS A CA 1
ATOM 790 C C . LYS A 1 103 ? 10.117 0.246 -17.522 1.00 97.06 103 LYS A C 1
ATOM 792 O O . LYS A 1 103 ? 11.029 1.066 -17.642 1.00 97.06 103 LYS A O 1
ATOM 797 N N . ILE A 1 104 ? 10.325 -1.064 -17.609 1.00 96.56 104 ILE A N 1
ATOM 798 C CA . ILE A 1 104 ? 11.641 -1.651 -17.863 1.00 96.56 104 ILE A CA 1
ATOM 799 C C . ILE A 1 104 ? 12.022 -1.430 -19.325 1.00 96.56 104 ILE A C 1
ATOM 801 O O . ILE A 1 104 ? 11.350 -1.926 -20.227 1.00 96.56 104 ILE A O 1
ATOM 805 N N . VAL A 1 105 ? 13.147 -0.749 -19.554 1.00 97.31 105 VAL A N 1
ATOM 806 C CA . VAL A 1 105 ? 13.734 -0.600 -20.897 1.00 97.31 105 VAL A CA 1
ATOM 807 C C . VAL A 1 105 ? 14.786 -1.669 -21.172 1.00 97.31 105 VAL A C 1
ATOM 809 O O . VAL A 1 105 ? 14.952 -2.114 -22.306 1.00 97.31 105 VAL A O 1
ATOM 812 N N . ARG A 1 106 ? 15.488 -2.123 -20.127 1.00 96.31 106 ARG A N 1
ATOM 813 C CA . ARG A 1 106 ? 16.426 -3.243 -20.204 1.00 96.31 106 ARG A CA 1
ATOM 814 C C . ARG A 1 106 ? 16.488 -3.960 -18.867 1.00 96.31 106 ARG A C 1
ATOM 816 O O . ARG A 1 106 ? 16.880 -3.369 -17.865 1.00 96.31 106 ARG A O 1
ATOM 823 N N . LYS A 1 107 ? 16.138 -5.245 -18.863 1.00 93.69 107 LYS A N 1
ATOM 824 C CA . LYS A 1 107 ? 16.237 -6.079 -17.664 1.00 93.69 107 LYS A CA 1
ATOM 825 C C . LYS A 1 107 ? 17.707 -6.267 -17.277 1.00 93.69 107 LYS A C 1
ATOM 827 O O . LYS A 1 107 ? 18.536 -6.538 -18.144 1.00 93.69 107 LYS A O 1
ATOM 832 N N . GLY A 1 108 ? 18.000 -6.077 -15.994 1.00 91.44 108 GLY A N 1
ATOM 833 C CA . GLY A 1 108 ? 19.312 -6.335 -15.416 1.00 91.44 108 GLY A CA 1
ATOM 834 C C . GLY A 1 108 ? 19.577 -7.825 -15.202 1.00 91.44 108 GLY A C 1
ATOM 835 O O . GLY A 1 108 ? 18.747 -8.681 -15.521 1.00 91.44 108 GLY A O 1
ATOM 836 N N . ASP A 1 109 ? 20.731 -8.124 -14.623 1.00 91.75 109 ASP A N 1
ATOM 837 C CA . ASP A 1 109 ? 21.160 -9.461 -14.218 1.00 91.75 109 ASP A CA 1
ATOM 838 C C . ASP A 1 109 ? 21.895 -9.393 -12.864 1.00 91.75 109 ASP A C 1
ATOM 840 O O . ASP A 1 109 ? 21.736 -8.438 -12.107 1.00 91.75 109 ASP A O 1
ATOM 844 N N . ALA A 1 110 ? 22.677 -10.421 -12.525 1.00 88.31 110 ALA A N 1
ATOM 845 C CA . ALA A 1 110 ? 23.392 -10.482 -11.251 1.00 88.31 110 ALA A CA 1
ATOM 846 C C . ALA A 1 110 ? 24.450 -9.374 -11.066 1.00 88.31 110 ALA A C 1
ATOM 848 O O . ALA A 1 110 ? 24.862 -9.123 -9.935 1.00 88.31 110 ALA A O 1
ATOM 849 N N . THR A 1 111 ? 24.917 -8.738 -12.144 1.00 92.44 111 THR A N 1
ATOM 850 C CA . THR A 1 111 ? 25.967 -7.707 -12.098 1.00 92.44 111 THR A CA 1
ATOM 851 C C . THR A 1 111 ? 25.516 -6.362 -12.659 1.00 92.44 111 THR A C 1
ATOM 853 O O . THR A 1 111 ? 26.142 -5.346 -12.359 1.00 92.44 111 THR A O 1
ATOM 856 N N . ASN A 1 112 ? 24.427 -6.327 -13.429 1.00 92.25 112 ASN A N 1
ATOM 857 C CA . ASN A 1 112 ? 23.899 -5.124 -14.058 1.00 92.25 112 ASN A CA 1
ATOM 858 C C . ASN A 1 112 ? 22.518 -4.760 -13.498 1.00 92.25 112 ASN A C 1
ATOM 860 O O . ASN A 1 112 ? 21.636 -5.620 -13.462 1.00 92.25 112 ASN A O 1
ATOM 864 N N . PRO A 1 113 ? 22.266 -3.489 -13.136 1.00 90.12 113 PRO A N 1
ATOM 865 C CA . PRO A 1 113 ? 20.944 -3.065 -12.698 1.00 90.12 113 PRO A CA 1
ATOM 866 C C . PRO A 1 113 ? 19.936 -3.105 -13.850 1.00 90.12 113 PRO A C 1
ATOM 868 O O . PRO A 1 113 ? 20.279 -2.920 -15.023 1.00 90.12 113 PRO A O 1
ATOM 871 N N . THR A 1 114 ? 18.665 -3.295 -13.500 1.00 93.75 114 THR A N 1
ATOM 872 C CA . THR A 1 114 ? 17.556 -3.061 -14.427 1.00 93.75 114 THR A CA 1
ATOM 873 C C . THR A 1 114 ? 17.495 -1.578 -14.764 1.00 93.75 114 THR A C 1
ATOM 875 O O . THR A 1 114 ? 17.458 -0.734 -13.873 1.00 93.75 114 THR A O 1
ATOM 878 N N . LEU A 1 115 ? 17.480 -1.264 -16.058 1.00 95.81 115 LEU A N 1
ATOM 879 C CA . LEU A 1 115 ? 17.241 0.088 -16.535 1.00 95.81 115 LEU A CA 1
ATOM 880 C C . LEU A 1 115 ? 15.751 0.305 -16.744 1.00 95.81 115 LEU A C 1
ATOM 882 O O . LEU A 1 115 ? 15.065 -0.525 -17.354 1.00 95.81 115 LEU A O 1
ATOM 886 N N . VAL A 1 116 ? 15.288 1.465 -16.299 1.00 97.69 116 VAL A N 1
ATOM 887 C CA . VAL A 1 116 ? 13.899 1.892 -16.393 1.00 97.69 116 VAL A CA 1
ATOM 888 C C . VAL A 1 116 ? 13.793 3.313 -16.931 1.00 97.69 116 VAL A C 1
ATOM 890 O O . VAL A 1 116 ? 14.746 4.086 -16.843 1.00 97.69 116 VAL A O 1
ATOM 893 N N . GLU A 1 117 ? 12.624 3.654 -17.465 1.00 97.81 117 GLU A N 1
ATOM 894 C CA . GLU A 1 117 ? 12.253 5.033 -17.789 1.00 97.81 117 GLU A CA 1
ATOM 895 C C . GLU A 1 117 ? 10.860 5.361 -17.223 1.00 97.81 117 GLU A C 1
ATOM 897 O O . GLU A 1 117 ? 10.053 4.437 -17.053 1.00 97.81 117 GLU A O 1
ATOM 902 N N . PRO A 1 118 ? 10.570 6.640 -16.903 1.00 97.88 118 PRO A N 1
ATOM 903 C CA . PRO A 1 118 ? 9.265 7.028 -16.381 1.00 97.88 118 PRO A CA 1
ATOM 904 C C . PRO A 1 118 ? 8.173 6.681 -17.393 1.00 97.88 118 PRO A C 1
ATOM 906 O O . PRO A 1 118 ? 8.264 7.046 -18.567 1.00 97.88 118 PRO A O 1
ATOM 909 N N . GLU A 1 119 ? 7.134 5.989 -16.944 1.00 97.88 119 GLU A N 1
ATOM 910 C CA . GLU A 1 119 ? 5.960 5.686 -17.762 1.00 97.88 119 GLU A CA 1
ATOM 911 C C . GLU A 1 119 ? 4.803 6.625 -17.429 1.00 97.88 119 GLU A C 1
ATOM 913 O O . GLU A 1 119 ? 4.140 7.152 -18.327 1.00 97.88 119 GLU A O 1
ATOM 918 N N . ARG A 1 120 ? 4.571 6.862 -16.136 1.00 98.06 120 ARG A N 1
ATOM 919 C CA . ARG A 1 120 ? 3.449 7.666 -15.660 1.00 98.06 120 ARG A CA 1
ATOM 920 C C . ARG A 1 120 ? 3.802 8.355 -14.350 1.00 98.06 120 ARG A C 1
ATOM 922 O O . ARG A 1 120 ? 4.343 7.722 -13.457 1.00 98.06 120 ARG A O 1
ATOM 929 N N . VAL A 1 121 ? 3.414 9.623 -14.222 1.00 98.12 121 VAL A N 1
ATOM 930 C CA . VAL A 1 121 ? 3.469 10.378 -12.962 1.00 98.12 121 VAL A CA 1
ATOM 931 C C . VAL A 1 121 ? 2.046 10.719 -12.528 1.00 98.12 121 VAL A C 1
ATOM 933 O O . VAL A 1 121 ? 1.211 11.098 -13.355 1.00 98.12 121 VAL A O 1
ATOM 936 N N . TYR A 1 122 ? 1.744 10.548 -11.247 1.00 98.25 122 TYR A N 1
ATOM 937 C CA . TYR A 1 122 ? 0.445 10.873 -10.660 1.00 98.25 122 TYR A CA 1
ATOM 938 C C . TYR A 1 122 ? 0.590 11.233 -9.185 1.00 98.25 122 TYR A C 1
ATOM 940 O O . TYR A 1 122 ? 1.596 10.932 -8.563 1.00 98.25 122 TYR A O 1
ATOM 948 N N . VAL A 1 123 ? -0.427 11.872 -8.614 1.00 98.31 123 VAL A N 1
ATOM 949 C CA . VAL A 1 123 ? -0.432 12.259 -7.200 1.00 98.31 123 VAL A CA 1
ATOM 950 C C . VAL A 1 123 ? -1.469 11.422 -6.468 1.00 98.31 123 VAL A C 1
ATOM 952 O O . VAL A 1 123 ? -2.638 11.431 -6.854 1.00 98.31 123 VAL A O 1
ATOM 955 N N . LEU A 1 124 ? -1.039 10.714 -5.425 1.00 98.44 124 LEU A N 1
ATOM 956 C CA . LEU A 1 124 ? -1.930 10.154 -4.416 1.00 98.44 124 LEU A CA 1
ATOM 957 C C . LEU A 1 124 ? -2.347 11.264 -3.453 1.00 98.44 124 LEU A C 1
ATOM 959 O O . LEU A 1 124 ? -1.523 12.091 -3.055 1.00 98.44 124 LEU A O 1
ATOM 963 N N . ARG A 1 125 ? -3.626 11.261 -3.083 1.00 98.50 125 ARG A N 1
ATOM 964 C CA . ARG A 1 125 ? -4.273 12.192 -2.152 1.00 98.50 125 ARG A CA 1
ATOM 965 C C . ARG A 1 125 ? -4.931 11.439 -0.993 1.00 98.50 125 ARG A C 1
ATOM 967 O O . ARG A 1 125 ? -5.112 10.224 -1.086 1.00 98.50 125 ARG A O 1
ATOM 974 N N . PRO A 1 126 ? -5.322 12.126 0.097 1.00 98.50 126 PRO A N 1
ATOM 975 C CA . PRO A 1 126 ? -5.968 11.483 1.233 1.00 98.50 126 PRO A CA 1
ATOM 976 C C . PRO A 1 126 ? -7.175 10.628 0.823 1.00 98.50 126 PRO A C 1
ATOM 978 O O . PRO A 1 126 ? -8.123 11.125 0.215 1.00 98.50 126 PRO A O 1
ATOM 981 N N . GLY A 1 127 ? -7.130 9.342 1.171 1.00 98.12 127 GLY A N 1
ATOM 982 C CA . GLY A 1 127 ? -8.127 8.332 0.819 1.00 98.12 127 GLY A CA 1
ATOM 983 C C . GLY A 1 127 ? -7.813 7.517 -0.435 1.00 98.12 127 GLY A C 1
ATOM 984 O O . GLY A 1 127 ? -8.448 6.479 -0.632 1.00 98.12 127 GLY A O 1
ATOM 985 N N . ASP A 1 128 ? -6.837 7.912 -1.252 1.00 98.69 128 ASP A N 1
ATOM 986 C CA . ASP A 1 128 ? -6.385 7.081 -2.365 1.00 98.69 128 ASP A CA 1
ATOM 987 C C . ASP A 1 1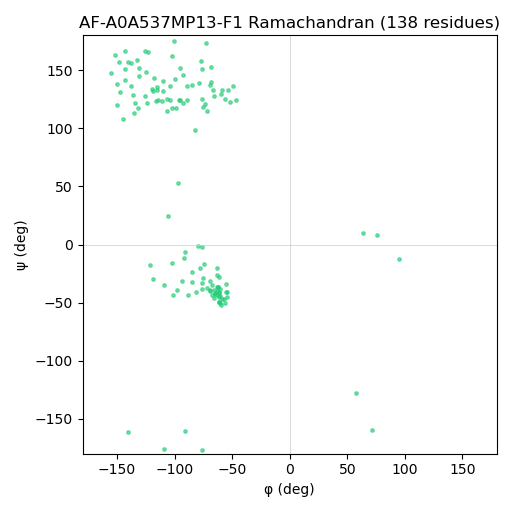28 ? -5.674 5.833 -1.836 1.00 98.69 128 ASP A C 1
ATOM 989 O O . ASP A 1 128 ? -4.907 5.895 -0.872 1.00 98.69 128 ASP A O 1
ATOM 993 N N . ALA A 1 129 ? -5.924 4.698 -2.488 1.00 98.44 129 ALA A N 1
ATOM 994 C CA . ALA A 1 129 ? -5.236 3.438 -2.244 1.00 98.44 129 ALA A CA 1
ATOM 995 C C . ALA A 1 129 ? -4.850 2.800 -3.581 1.00 98.44 129 ALA A C 1
ATOM 997 O O . ALA A 1 129 ? -5.715 2.531 -4.418 1.00 98.44 129 ALA A O 1
ATOM 998 N N . HIS A 1 130 ? -3.557 2.557 -3.779 1.00 98.25 130 HIS A N 1
ATOM 999 C CA . HIS A 1 130 ? -3.014 2.038 -5.030 1.00 98.25 130 HIS A CA 1
ATOM 1000 C C . HIS A 1 130 ? -2.331 0.690 -4.819 1.00 98.25 130 HIS A C 1
ATOM 1002 O O . HIS A 1 130 ? -1.532 0.544 -3.897 1.00 98.25 130 HIS A O 1
ATOM 1008 N N . PHE A 1 131 ? -2.644 -0.281 -5.677 1.00 98.25 131 PHE A N 1
ATOM 1009 C CA . PHE A 1 131 ? -2.055 -1.617 -5.663 1.00 98.25 131 PHE A CA 1
ATOM 1010 C C . PHE A 1 131 ? -0.886 -1.702 -6.645 1.00 98.25 131 PHE A C 1
ATOM 1012 O O . PHE A 1 131 ? -1.075 -1.475 -7.837 1.00 98.25 131 PHE A O 1
ATOM 1019 N N . TYR A 1 132 ? 0.279 -2.095 -6.141 1.00 97.88 132 TYR A N 1
ATOM 1020 C CA . TYR A 1 132 ? 1.452 -2.457 -6.926 1.00 97.88 132 TYR A CA 1
ATOM 1021 C C . TYR A 1 132 ? 1.612 -3.974 -6.871 1.00 97.88 132 TYR A C 1
ATOM 1023 O O . TYR A 1 132 ? 1.828 -4.550 -5.799 1.00 97.88 132 TYR A O 1
ATOM 1031 N N . ASP A 1 133 ? 1.453 -4.618 -8.025 1.00 97.19 133 ASP A N 1
ATOM 1032 C CA . ASP A 1 133 ? 1.618 -6.064 -8.152 1.00 97.19 133 ASP A CA 1
ATOM 1033 C C . ASP A 1 133 ? 3.100 -6.462 -8.075 1.00 97.19 133 ASP A C 1
ATOM 1035 O O . ASP A 1 133 ? 4.007 -5.624 -8.056 1.00 97.19 133 ASP A O 1
ATOM 1039 N N . VAL A 1 134 ? 3.345 -7.765 -8.041 1.00 96.31 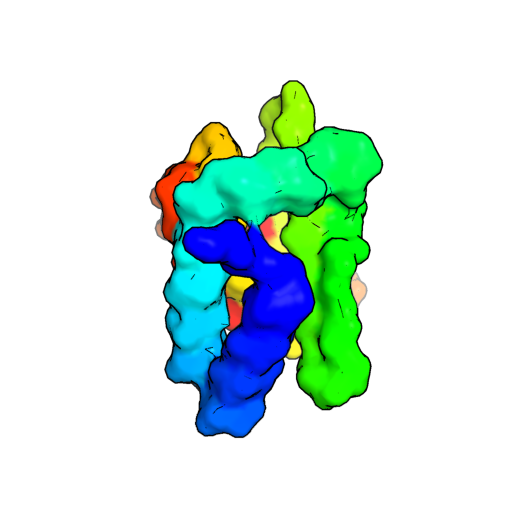134 VAL A N 1
ATOM 1040 C CA . VAL A 1 134 ? 4.686 -8.343 -8.026 1.00 96.31 134 VAL A CA 1
ATOM 1041 C C . VAL A 1 134 ? 5.510 -7.791 -9.195 1.00 96.31 134 VAL A C 1
ATOM 1043 O O . VAL A 1 134 ? 5.053 -7.759 -10.338 1.00 96.31 134 VAL A O 1
ATOM 1046 N N . HIS A 1 135 ? 6.741 -7.368 -8.900 1.00 94.94 135 HIS A N 1
ATOM 1047 C CA . HIS A 1 135 ? 7.683 -6.766 -9.854 1.00 94.94 135 HIS A CA 1
ATOM 1048 C C . HIS A 1 135 ? 7.268 -5.423 -10.486 1.00 94.94 135 HIS A C 1
ATOM 1050 O O . HIS A 1 135 ? 7.942 -4.962 -11.411 1.00 94.94 135 HIS A O 1
ATOM 1056 N N . VAL A 1 136 ? 6.204 -4.764 -10.011 1.00 96.75 136 VAL A N 1
ATOM 1057 C CA . VAL A 1 136 ? 5.843 -3.417 -10.485 1.00 96.75 136 VAL A CA 1
ATOM 1058 C C . VAL A 1 136 ? 6.791 -2.377 -9.880 1.00 96.75 136 VAL A C 1
ATOM 1060 O O . VAL A 1 136 ? 6.855 -2.205 -8.661 1.00 96.75 136 VAL A O 1
ATOM 1063 N N . ILE A 1 137 ? 7.528 -1.671 -10.742 1.00 97.75 137 ILE A N 1
ATOM 1064 C CA . ILE A 1 137 ? 8.529 -0.678 -10.337 1.00 97.75 137 ILE A CA 1
ATOM 1065 C C . ILE A 1 137 ? 7.869 0.695 -10.198 1.00 97.75 137 ILE A C 1
ATOM 1067 O O . ILE A 1 137 ? 7.284 1.209 -11.151 1.00 97.75 137 ILE A O 1
ATOM 1071 N N . HIS A 1 138 ? 8.010 1.307 -9.026 1.00 98.31 138 HIS A N 1
ATOM 1072 C CA . HIS A 1 138 ? 7.457 2.623 -8.710 1.00 98.31 138 HIS A CA 1
ATOM 1073 C C . HIS A 1 138 ? 8.419 3.419 -7.808 1.00 98.31 138 HIS A C 1
ATOM 1075 O O . HIS A 1 138 ? 9.368 2.871 -7.240 1.00 98.31 138 HIS A O 1
ATOM 1081 N N . SER A 1 139 ? 8.185 4.723 -7.669 1.00 97.69 139 SER A N 1
ATOM 1082 C CA . SER A 1 139 ? 8.871 5.569 -6.686 1.00 97.69 139 SER A CA 1
ATOM 1083 C C . SER A 1 139 ? 7.963 6.693 -6.167 1.00 97.69 139 SER A C 1
ATOM 1085 O O . SER A 1 139 ? 7.336 7.355 -6.997 1.00 97.69 139 SER A O 1
ATOM 1087 N N . PRO A 1 140 ? 7.874 6.899 -4.839 1.00 93.25 140 PRO A N 1
ATOM 1088 C CA . PRO A 1 140 ? 7.228 8.055 -4.211 1.00 93.25 140 PRO A CA 1
ATOM 1089 C C . PRO A 1 140 ? 8.152 9.279 -4.081 1.00 93.25 140 PRO A C 1
ATOM 1091 O O . PRO A 1 140 ? 9.390 9.115 -4.220 1.00 93.25 140 PRO A O 1
#

Solvent-accessible surface area (backbone atoms only — not comparable to full-atom values): 7964 Å² total; per-residue (Å²): 132,80,71,46,72,69,56,52,52,51,52,40,52,50,32,40,70,74,29,83,55,68,69,12,52,57,49,38,34,53,54,42,16,52,46,29,61,30,66,66,38,39,70,70,54,59,30,61,89,68,8,61,54,63,30,79,77,43,72,41,90,89,82,66,52,68,47,69,27,71,30,75,97,57,96,72,78,52,70,81,42,57,53,58,96,38,64,50,73,54,56,31,53,71,71,75,45,56,36,34,38,41,42,79,77,40,84,45,59,99,88,42,76,61,41,64,45,86,70,47,77,50,71,46,40,60,32,37,45,47,81,38,55,61,62,44,32,34,25,66

Foldseek 3Di:
DQQEPVNLVVQLVVLCVVPVDDRSVVSNLQSLLVLLQRPVSCVPQQDCVNAVAKDFPDADPPNGDTDMHGDDPDDDKFDKDFPAQDKDKDAHNDDKDKKFWWDFPAPADPVGHTDTDTDDIDMHDRSGMDIGDHPTIMMD